Protein AF-A0A1C6RIS4-F1 (afdb_monomer_lite)

Organism: NCBI:txid568872

Structure (mmCIF, N/CA/C/O backbone):
data_AF-A0A1C6RIS4-F1
#
_entry.id   AF-A0A1C6RIS4-F1
#
loop_
_atom_site.group_PDB
_atom_site.id
_atom_site.type_symbol
_atom_site.label_atom_id
_atom_site.label_alt_id
_atom_site.label_comp_id
_atom_site.label_asym_id
_atom_site.label_entity_id
_atom_site.label_seq_id
_atom_site.pdbx_PDB_ins_code
_atom_site.Cartn_x
_atom_site.Cartn_y
_atom_site.Cartn_z
_atom_site.occupancy
_atom_site.B_iso_or_equiv
_atom_site.auth_seq_id
_atom_site.auth_comp_id
_atom_site.auth_asym_id
_atom_site.auth_atom_id
_atom_site.pdbx_PDB_model_num
ATOM 1 N N . MET A 1 1 ? -19.366 10.462 17.218 1.00 67.50 1 MET A N 1
ATOM 2 C CA . MET A 1 1 ? -18.519 9.285 16.929 1.00 67.50 1 MET A CA 1
ATOM 3 C C . MET A 1 1 ? -17.141 9.805 16.549 1.00 67.50 1 MET A C 1
ATOM 5 O O . MET A 1 1 ? -17.091 10.778 15.807 1.00 67.50 1 MET A O 1
ATOM 9 N N . LYS A 1 2 ? -16.062 9.265 17.122 1.00 86.06 2 LYS A N 1
ATOM 10 C CA . LYS A 1 2 ? -14.680 9.675 16.828 1.00 86.06 2 LYS A CA 1
ATOM 11 C C . LYS A 1 2 ? -14.010 8.516 16.095 1.00 86.06 2 LYS A C 1
ATOM 13 O O . LYS A 1 2 ? -14.035 7.410 16.617 1.00 86.06 2 LYS A O 1
ATOM 18 N N . THR A 1 3 ? -13.456 8.781 14.919 1.00 92.81 3 THR A N 1
ATOM 19 C CA . THR A 1 3 ? -12.691 7.802 14.138 1.00 92.81 3 THR A CA 1
ATOM 20 C C . THR A 1 3 ? -11.225 8.190 14.210 1.00 92.81 3 THR A C 1
ATOM 22 O O . THR A 1 3 ? -10.890 9.357 13.997 1.00 92.81 3 THR A O 1
ATOM 25 N N . SER A 1 4 ? -10.376 7.230 14.556 1.00 95.94 4 SER A N 1
ATOM 26 C CA . SER A 1 4 ? -8.928 7.382 14.479 1.00 95.94 4 SER A CA 1
ATOM 27 C C . SER A 1 4 ? -8.469 6.966 13.084 1.00 95.94 4 SER A C 1
ATOM 29 O O . SER A 1 4 ? -9.010 6.021 12.508 1.00 95.94 4 SER A O 1
ATOM 31 N N . VAL A 1 5 ? -7.553 7.731 12.499 1.00 96.56 5 VAL A N 1
ATOM 32 C CA . VAL A 1 5 ? -7.111 7.542 11.116 1.00 96.56 5 VAL A CA 1
ATOM 33 C C . VAL A 1 5 ? -5.595 7.598 11.085 1.00 96.56 5 VAL A C 1
ATOM 35 O O . VAL 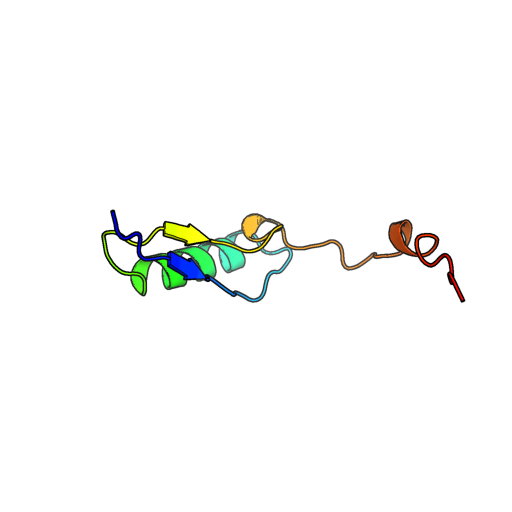A 1 5 ? -5.013 8.591 11.526 1.00 96.56 5 VAL A O 1
ATOM 38 N N . THR A 1 6 ? -4.982 6.570 10.508 1.00 97.25 6 THR A N 1
ATOM 39 C CA . THR A 1 6 ? -3.538 6.500 10.285 1.00 97.25 6 THR A CA 1
ATOM 40 C C . THR A 1 6 ? -3.245 6.661 8.798 1.00 97.25 6 THR A C 1
ATOM 42 O O . THR A 1 6 ? -3.836 5.994 7.949 1.00 97.25 6 THR A O 1
ATOM 45 N N . ILE A 1 7 ? -2.342 7.586 8.468 1.00 96.69 7 ILE A N 1
ATOM 46 C CA . ILE A 1 7 ? -1.906 7.832 7.091 1.00 96.69 7 ILE A CA 1
ATOM 47 C C . ILE A 1 7 ? -0.642 7.011 6.834 1.00 96.69 7 ILE A C 1
ATOM 49 O O . ILE A 1 7 ? 0.443 7.364 7.295 1.00 96.69 7 ILE A O 1
ATOM 53 N N . GLY A 1 8 ? -0.793 5.914 6.095 1.00 95.75 8 GLY A N 1
ATOM 54 C CA . GLY A 1 8 ? 0.247 4.924 5.822 1.00 95.75 8 GLY A CA 1
ATOM 55 C C . GLY A 1 8 ? 1.205 5.334 4.713 1.00 95.75 8 GLY A C 1
ATOM 56 O O . GLY A 1 8 ? 1.276 4.666 3.685 1.00 95.75 8 GLY A O 1
ATOM 57 N N . GLN A 1 9 ? 1.901 6.459 4.870 1.00 94.88 9 GLN A N 1
ATOM 58 C CA . GLN A 1 9 ? 2.807 6.944 3.833 1.00 94.88 9 GLN A CA 1
ATOM 59 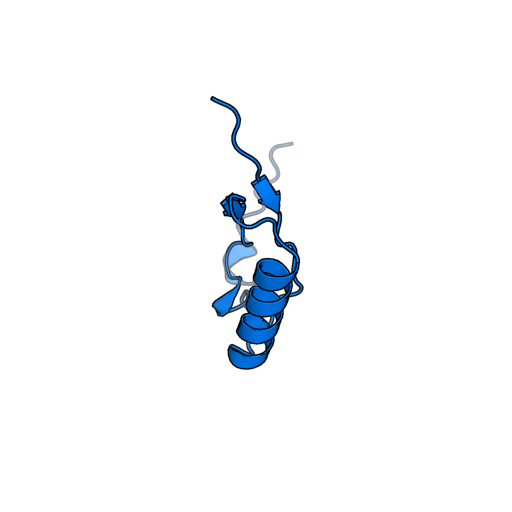C C . GLN A 1 9 ? 4.035 6.032 3.708 1.00 94.88 9 GLN A C 1
ATOM 61 O O . GLN A 1 9 ? 4.883 5.993 4.596 1.00 94.88 9 GLN A O 1
ATOM 66 N N . ILE A 1 10 ? 4.149 5.347 2.571 1.00 94.44 10 ILE A N 1
ATOM 67 C CA . ILE A 1 10 ? 5.241 4.420 2.258 1.00 94.44 10 ILE A CA 1
ATOM 68 C C . ILE A 1 10 ? 5.881 4.781 0.909 1.00 94.44 10 ILE A C 1
ATOM 70 O O . ILE A 1 10 ? 5.186 5.277 0.018 1.00 94.44 10 ILE A O 1
ATOM 74 N N . PRO A 1 11 ? 7.188 4.532 0.714 1.00 91.44 11 PRO A N 1
ATOM 75 C CA . PRO A 1 11 ? 7.778 4.549 -0.617 1.00 91.44 11 PRO A CA 1
ATOM 76 C C . PRO A 1 11 ? 7.208 3.381 -1.428 1.00 91.44 11 PRO A C 1
ATOM 78 O O . PRO A 1 11 ? 7.278 2.238 -0.978 1.00 91.44 11 PRO A O 1
ATOM 81 N N . THR A 1 12 ? 6.686 3.646 -2.624 1.00 90.06 12 THR A N 1
ATOM 82 C CA . THR A 1 12 ? 6.179 2.600 -3.521 1.00 90.06 12 THR A CA 1
ATOM 83 C C . THR A 1 12 ? 7.172 2.313 -4.642 1.00 90.06 12 THR A C 1
ATOM 85 O O . THR A 1 12 ? 7.950 3.172 -5.064 1.00 90.06 12 THR A O 1
ATOM 88 N N . SER A 1 13 ? 7.176 1.071 -5.112 1.00 89.56 13 SER A N 1
ATOM 89 C CA . SER A 1 13 ? 7.988 0.622 -6.243 1.00 89.56 13 SER A CA 1
ATOM 90 C C . SER A 1 13 ? 7.209 -0.365 -7.110 1.00 89.56 13 SER A C 1
ATOM 92 O O . SER A 1 13 ? 6.053 -0.653 -6.829 1.00 89.56 13 SER A O 1
ATOM 94 N N . TRP A 1 14 ? 7.838 -0.907 -8.147 1.00 89.56 14 TRP A N 1
ATOM 95 C CA . TRP A 1 14 ? 7.248 -1.969 -8.970 1.00 89.56 14 TRP A CA 1
ATOM 96 C C . TRP A 1 14 ? 7.368 -3.365 -8.337 1.00 89.56 14 TRP A C 1
ATOM 98 O O . TRP A 1 14 ? 6.854 -4.342 -8.878 1.00 89.56 14 TRP A O 1
ATOM 108 N N . ASP A 1 15 ? 8.061 -3.470 -7.202 1.00 92.75 15 ASP A N 1
ATOM 109 C CA . ASP A 1 15 ? 8.182 -4.703 -6.433 1.00 92.75 15 ASP A CA 1
ATOM 110 C C . ASP A 1 15 ? 6.987 -4.830 -5.476 1.00 92.75 15 ASP A C 1
ATOM 112 O O . ASP A 1 15 ? 6.919 -4.165 -4.438 1.00 92.75 15 ASP A O 1
ATOM 116 N N . ILE A 1 16 ? 6.030 -5.679 -5.858 1.00 94.19 16 ILE A N 1
ATOM 117 C CA . ILE A 1 16 ? 4.789 -5.913 -5.109 1.00 94.19 16 ILE A CA 1
ATOM 118 C C . ILE A 1 16 ? 5.078 -6.480 -3.715 1.00 94.19 16 ILE A C 1
ATOM 120 O O . ILE A 1 16 ? 4.442 -6.060 -2.752 1.00 94.19 16 ILE A O 1
ATOM 124 N N . GLU A 1 17 ? 6.039 -7.395 -3.584 1.00 96.19 17 GLU A N 1
ATOM 125 C CA . GLU A 1 17 ? 6.367 -8.026 -2.299 1.00 96.19 17 GLU A CA 1
ATOM 126 C C . GLU A 1 17 ? 6.961 -6.999 -1.336 1.00 96.19 17 GLU A C 1
ATOM 128 O O . GLU A 1 17 ? 6.559 -6.901 -0.173 1.00 96.19 17 GLU A O 1
ATOM 133 N N . LYS A 1 18 ? 7.862 -6.151 -1.843 1.00 95.75 18 LYS A N 1
ATOM 134 C CA . LYS A 1 18 ? 8.414 -5.042 -1.062 1.00 95.75 18 LYS A CA 1
ATOM 135 C C . LYS A 1 18 ? 7.323 -4.071 -0.614 1.00 95.75 18 LYS A C 1
ATOM 137 O O . LYS A 1 18 ? 7.341 -3.619 0.528 1.00 95.75 18 LYS A O 1
ATOM 142 N N . ASN A 1 19 ? 6.383 -3.749 -1.495 1.00 96.00 19 ASN A N 1
ATOM 143 C CA . ASN A 1 19 ? 5.275 -2.858 -1.175 1.00 96.00 19 ASN A CA 1
ATOM 144 C C . ASN A 1 19 ? 4.331 -3.466 -0.121 1.00 96.00 19 ASN A C 1
ATOM 146 O O . ASN A 1 19 ? 3.945 -2.778 0.823 1.00 96.00 19 ASN A O 1
ATOM 150 N N . LEU A 1 20 ? 3.996 -4.755 -0.242 1.00 97.19 20 LEU A N 1
ATOM 151 C CA . LEU A 1 20 ? 3.169 -5.477 0.730 1.00 97.19 20 LEU A CA 1
ATOM 152 C C . LEU A 1 20 ? 3.820 -5.516 2.113 1.00 97.19 20 LEU A C 1
ATOM 154 O O . LEU A 1 20 ? 3.137 -5.256 3.099 1.00 97.19 20 LEU A O 1
ATOM 158 N N . ALA A 1 21 ? 5.132 -5.752 2.188 1.00 97.44 21 ALA A N 1
ATOM 159 C CA . ALA A 1 21 ? 5.865 -5.714 3.453 1.00 97.44 21 ALA A CA 1
ATOM 160 C C . ALA A 1 21 ? 5.790 -4.333 4.133 1.00 97.44 21 ALA A C 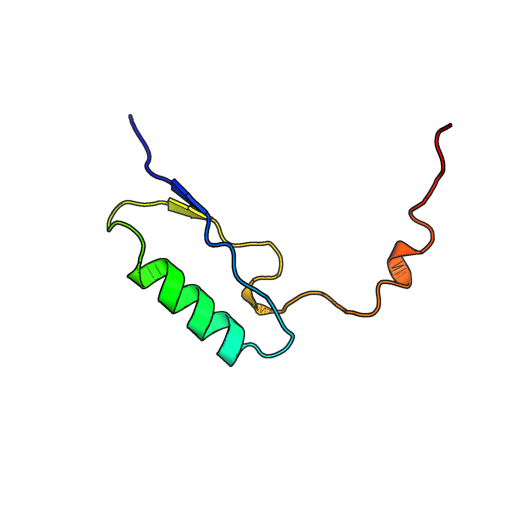1
ATOM 162 O O . ALA A 1 21 ? 5.668 -4.244 5.352 1.00 97.44 21 ALA A O 1
ATOM 163 N N . MET A 1 22 ? 5.816 -3.248 3.353 1.00 97.19 22 MET A N 1
ATOM 164 C CA . MET A 1 22 ? 5.667 -1.888 3.886 1.00 97.19 22 MET A CA 1
ATOM 165 C C . MET A 1 22 ? 4.236 -1.610 4.363 1.00 97.19 22 MET A C 1
ATOM 167 O O . MET A 1 22 ? 4.048 -0.964 5.392 1.00 97.19 22 MET A O 1
ATOM 171 N N . ILE A 1 23 ? 3.221 -2.109 3.648 1.00 97.06 23 ILE A N 1
ATOM 172 C CA . ILE A 1 23 ? 1.819 -2.023 4.089 1.00 97.06 23 ILE A CA 1
ATOM 173 C C . ILE A 1 23 ? 1.636 -2.787 5.404 1.00 97.06 23 ILE A C 1
ATOM 175 O O . ILE A 1 23 ? 1.044 -2.249 6.336 1.00 97.06 23 ILE A O 1
ATOM 179 N N . ASP A 1 24 ? 2.173 -4.002 5.504 1.00 97.56 24 ASP A N 1
ATOM 180 C CA . ASP A 1 24 ? 2.104 -4.825 6.716 1.00 97.56 24 ASP A CA 1
ATOM 181 C C . ASP A 1 24 ? 2.764 -4.135 7.920 1.00 97.56 24 ASP A C 1
ATOM 183 O O . ASP A 1 24 ? 2.210 -4.124 9.023 1.00 97.56 24 ASP A O 1
ATOM 187 N N . GLN A 1 25 ? 3.894 -3.456 7.698 1.00 97.56 25 GLN A N 1
ATOM 188 C CA . GLN A 1 25 ? 4.536 -2.641 8.726 1.00 97.56 25 GLN A CA 1
ATOM 189 C C . GLN A 1 25 ? 3.620 -1.505 9.212 1.00 97.56 25 GLN A C 1
ATOM 191 O O . GLN A 1 25 ? 3.440 -1.349 10.419 1.00 97.56 25 GLN A O 1
ATOM 196 N N . VAL A 1 26 ? 2.993 -0.749 8.302 1.00 97.44 26 VAL A N 1
ATOM 197 C CA . VAL A 1 26 ? 2.037 0.312 8.678 1.00 97.44 26 VAL A CA 1
ATOM 198 C C . VAL A 1 26 ? 0.875 -0.261 9.488 1.00 97.44 26 VAL A C 1
ATOM 200 O O . VAL A 1 26 ? 0.491 0.326 10.498 1.00 97.44 26 VAL A O 1
ATOM 203 N N . LEU A 1 27 ? 0.309 -1.395 9.067 1.00 96.88 27 LEU A N 1
ATOM 204 C CA . LEU A 1 27 ? -0.795 -2.043 9.780 1.00 96.88 27 LEU A CA 1
ATOM 205 C C . LEU A 1 27 ? -0.375 -2.483 11.187 1.00 96.88 27 LEU A C 1
ATOM 207 O O . LEU A 1 27 ? -1.138 -2.300 12.131 1.00 96.88 27 LEU A O 1
ATOM 211 N N . THR A 1 28 ? 0.845 -3.001 11.333 1.00 97.25 28 THR A N 1
ATOM 212 C CA . THR A 1 28 ? 1.413 -3.418 12.624 1.00 97.25 28 THR A CA 1
ATOM 213 C C . THR A 1 28 ? 1.640 -2.237 13.571 1.00 97.25 28 THR A C 1
ATOM 215 O O . THR A 1 28 ? 1.475 -2.374 14.782 1.00 97.25 28 THR A O 1
ATOM 218 N N . GLU A 1 29 ? 2.014 -1.074 13.037 1.00 95.88 29 GLU A N 1
ATOM 219 C CA . GLU A 1 29 ? 2.240 0.155 13.809 1.00 95.88 29 GLU A CA 1
ATOM 220 C C . GLU A 1 29 ? 0.941 0.934 14.106 1.00 95.88 29 GLU A C 1
ATOM 222 O O . GLU A 1 29 ? 0.937 1.822 14.961 1.00 95.88 29 GLU A O 1
ATOM 227 N N . SER A 1 30 ? -0.162 0.604 13.424 1.00 96.81 30 SER A N 1
ATOM 228 C CA . SER A 1 30 ? -1.465 1.262 13.580 1.00 96.81 30 SER A CA 1
ATOM 229 C C . SER A 1 30 ? -2.230 0.769 14.813 1.00 96.81 30 SER A C 1
ATOM 231 O O . SER A 1 30 ? -2.054 -0.354 15.288 1.00 96.81 30 SER A O 1
ATOM 233 N N . GLY A 1 31 ? -3.130 1.608 15.333 1.00 94.00 31 GLY A N 1
ATOM 234 C CA . GLY A 1 31 ? -4.027 1.213 16.415 1.00 94.00 31 GLY A CA 1
ATOM 235 C C . GLY A 1 31 ? -5.075 0.181 15.960 1.00 94.00 31 GLY A C 1
ATOM 236 O O . GLY A 1 31 ? -5.497 0.205 14.805 1.00 94.00 31 GLY A O 1
ATOM 237 N N . PRO A 1 32 ? -5.566 -0.691 16.862 1.00 89.50 32 PRO A N 1
ATOM 238 C CA . PRO A 1 32 ? -6.499 -1.777 16.529 1.00 89.50 32 PRO A CA 1
ATOM 239 C C . PRO A 1 32 ? -7.859 -1.328 15.957 1.00 89.50 32 PRO A C 1
ATOM 241 O O . PRO A 1 32 ? -8.552 -2.147 15.362 1.00 89.50 32 PRO A O 1
ATOM 244 N N . ASP A 1 33 ? -8.224 -0.050 16.099 1.00 93.56 33 ASP A N 1
ATOM 245 C CA . ASP A 1 33 ? -9.469 0.540 15.577 1.00 93.56 33 ASP A CA 1
ATOM 246 C C . ASP A 1 33 ? -9.209 1.684 14.574 1.00 93.56 33 ASP A C 1
ATOM 248 O O . ASP A 1 33 ? -10.115 2.463 14.248 1.00 93.56 33 ASP A O 1
ATOM 252 N N . ASP A 1 34 ? -7.966 1.832 14.110 1.00 95.75 34 ASP A N 1
ATOM 253 C CA . ASP A 1 34 ? -7.614 2.866 13.143 1.00 95.75 34 ASP A CA 1
ATOM 254 C C . ASP A 1 34 ? -8.123 2.506 11.746 1.00 95.75 34 ASP A C 1
ATOM 256 O O . ASP A 1 34 ? -7.964 1.389 11.252 1.00 95.75 34 ASP A O 1
ATOM 260 N N . VAL A 1 35 ? -8.660 3.505 11.046 1.00 96.88 35 VAL A N 1
ATOM 261 C CA . VAL A 1 35 ? -8.790 3.434 9.591 1.00 96.88 35 VAL A CA 1
ATOM 262 C C . VAL A 1 35 ? -7.437 3.788 8.988 1.00 96.88 35 VAL A C 1
ATOM 264 O O . VAL A 1 35 ? -6.976 4.922 9.114 1.00 96.88 35 VAL A O 1
ATOM 267 N N . VAL A 1 36 ? -6.808 2.831 8.312 1.00 97.38 36 VAL A N 1
ATOM 268 C CA . VAL A 1 36 ? -5.536 3.060 7.622 1.00 97.38 36 VAL A CA 1
ATOM 269 C C . VAL A 1 36 ? -5.800 3.498 6.186 1.00 97.38 36 VAL A C 1
ATOM 271 O O . VAL A 1 36 ? -6.470 2.805 5.421 1.00 97.38 36 VAL A O 1
ATOM 274 N N . LEU A 1 37 ? -5.264 4.660 5.815 1.00 97.25 37 LEU A N 1
ATOM 275 C CA . LEU A 1 37 ? -5.306 5.183 4.453 1.00 97.25 37 LEU A CA 1
ATOM 276 C C . LEU A 1 37 ? -3.947 4.972 3.786 1.00 97.25 37 LEU A C 1
ATOM 278 O O . LEU A 1 37 ? -2.949 5.566 4.197 1.00 97.25 37 LEU A O 1
ATOM 282 N N . ALA A 1 38 ? -3.924 4.134 2.752 1.00 95.94 38 ALA A N 1
ATOM 283 C CA . ALA A 1 38 ? -2.742 3.884 1.938 1.00 95.94 38 ALA A CA 1
ATOM 284 C C . ALA A 1 38 ? -2.684 4.834 0.722 1.00 95.94 38 ALA A C 1
ATOM 286 O O . ALA A 1 38 ? -3.734 5.281 0.246 1.00 95.94 38 ALA A O 1
ATOM 287 N N . PRO A 1 39 ? -1.485 5.130 0.188 1.00 94.38 39 PRO A N 1
ATOM 288 C CA . PRO A 1 39 ? -1.338 5.884 -1.050 1.00 94.38 39 PRO A CA 1
ATOM 289 C C . PRO A 1 39 ? -2.007 5.185 -2.239 1.00 94.38 39 PRO A C 1
ATOM 291 O O . PRO A 1 39 ? -2.060 3.957 -2.325 1.00 94.38 39 PRO A O 1
ATOM 294 N N . GLU A 1 40 ? -2.446 5.968 -3.220 1.00 93.06 40 GLU A N 1
ATOM 295 C CA . GLU A 1 40 ? -2.762 5.422 -4.538 1.00 93.06 40 GLU A CA 1
ATOM 296 C C . GLU A 1 40 ? -1.504 4.770 -5.141 1.00 93.06 40 GLU A C 1
ATOM 298 O O . GLU A 1 40 ? -0.392 5.285 -4.999 1.00 93.06 40 GLU A O 1
ATOM 303 N N . GLY A 1 41 ? -1.672 3.596 -5.756 1.00 92.38 41 GLY A N 1
ATOM 304 C CA . GLY A 1 41 ? -0.553 2.793 -6.248 1.00 92.38 41 GLY A CA 1
ATOM 305 C C . GLY A 1 41 ? 0.262 2.111 -5.142 1.00 92.38 41 GLY A C 1
ATOM 306 O O . GLY A 1 41 ? 1.346 1.617 -5.428 1.00 92.38 41 GLY A O 1
ATOM 307 N N . ALA A 1 42 ? -0.225 2.037 -3.895 1.00 94.88 42 ALA A N 1
ATOM 308 C CA . ALA A 1 42 ? 0.495 1.389 -2.791 1.00 94.88 42 ALA A CA 1
ATOM 309 C C . ALA A 1 42 ? 0.962 -0.041 -3.102 1.00 94.88 42 ALA A C 1
ATOM 311 O O . ALA A 1 42 ? 2.024 -0.427 -2.639 1.00 94.88 42 ALA A O 1
ATOM 312 N N . LEU A 1 43 ? 0.204 -0.808 -3.894 1.00 93.44 43 LEU A N 1
ATOM 313 C CA . LEU A 1 43 ? 0.565 -2.179 -4.274 1.00 93.44 43 LEU A CA 1
ATOM 314 C C . LEU A 1 43 ? 1.466 -2.252 -5.511 1.00 93.44 43 LEU A C 1
ATOM 316 O O . LEU A 1 43 ? 2.379 -3.070 -5.552 1.00 93.44 43 LEU A O 1
ATOM 320 N N . SER A 1 44 ? 1.210 -1.418 -6.516 1.00 88.56 44 SER A N 1
ATOM 321 C CA . SER A 1 44 ? 1.811 -1.528 -7.853 1.00 88.56 44 SER A CA 1
ATOM 322 C C . SER A 1 44 ? 2.917 -0.512 -8.136 1.00 88.56 44 SER A C 1
ATOM 324 O O . SER A 1 44 ? 3.611 -0.631 -9.141 1.00 88.56 44 SER A O 1
ATOM 326 N N . GLY A 1 45 ? 3.043 0.516 -7.299 1.00 87.56 45 GLY A N 1
ATOM 327 C CA . GLY A 1 45 ? 3.770 1.733 -7.632 1.00 87.56 45 GLY A CA 1
ATOM 328 C C . GLY A 1 45 ? 3.095 2.539 -8.744 1.00 87.56 45 GLY A C 1
ATOM 329 O O . GLY A 1 45 ? 1.967 2.255 -9.162 1.00 87.56 45 GLY A O 1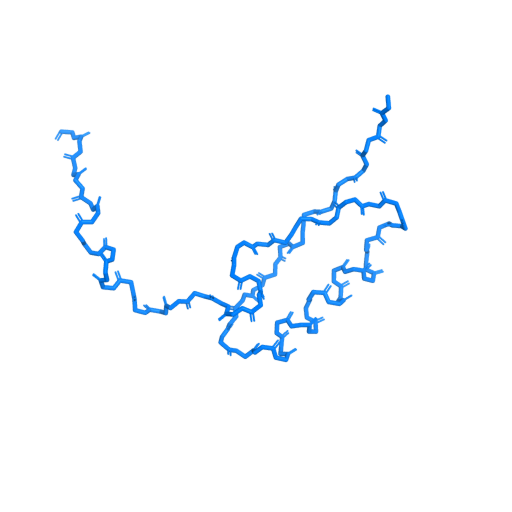
ATOM 330 N N . TYR A 1 46 ? 3.820 3.555 -9.206 1.00 84.00 46 TYR A N 1
ATOM 331 C CA . TYR A 1 46 ? 3.506 4.320 -10.410 1.00 84.00 46 TYR A CA 1
ATOM 332 C C . TYR A 1 46 ? 4.502 4.006 -11.513 1.00 84.00 46 TYR A C 1
ATOM 334 O O . TYR A 1 46 ? 5.663 3.671 -11.247 1.00 84.00 46 TYR A O 1
ATOM 342 N N . ASP A 1 47 ? 4.058 4.192 -12.752 1.00 78.62 47 ASP A N 1
ATOM 343 C CA . ASP A 1 47 ? 4.955 4.106 -13.888 1.00 78.62 47 ASP A CA 1
ATOM 344 C C . ASP A 1 47 ? 5.988 5.244 -13.849 1.00 78.62 47 ASP A C 1
ATOM 346 O O . ASP A 1 47 ? 5.586 6.407 -13.742 1.00 78.62 47 ASP A O 1
ATOM 350 N N . PRO A 1 48 ? 7.313 4.966 -13.883 1.00 73.94 48 PRO A N 1
ATOM 351 C CA . PRO A 1 48 ? 8.308 6.018 -14.021 1.00 73.94 48 PRO A CA 1
ATOM 352 C C . PRO A 1 48 ? 8.168 6.741 -15.361 1.00 73.94 48 PRO A C 1
ATOM 354 O O . PRO A 1 48 ? 8.619 7.885 -15.470 1.00 73.94 48 PRO A O 1
ATOM 357 N N . ASP A 1 49 ? 7.559 6.110 -16.372 1.00 81.31 49 ASP A N 1
ATOM 358 C CA . ASP A 1 49 ? 7.226 6.783 -17.614 1.00 81.31 49 ASP A CA 1
ATOM 359 C C . ASP A 1 49 ? 5.990 7.671 -17.448 1.00 81.31 49 ASP A C 1
ATOM 361 O O . ASP A 1 49 ? 4.845 7.308 -17.713 1.00 81.31 49 ASP A O 1
ATOM 365 N N . LEU A 1 50 ? 6.254 8.912 -17.058 1.00 80.19 50 LEU A N 1
ATOM 366 C CA . LEU A 1 50 ? 5.254 9.970 -17.017 1.00 80.19 50 LEU A CA 1
ATOM 367 C C . LEU A 1 50 ? 5.010 10.598 -18.403 1.00 80.19 50 LEU A C 1
ATOM 369 O O . LEU A 1 50 ? 4.334 11.627 -18.488 1.00 80.19 50 LEU A O 1
ATOM 373 N N . SER A 1 51 ? 5.533 10.026 -19.500 1.00 83.12 51 SER A N 1
ATOM 374 C CA . SER A 1 51 ? 5.321 10.545 -20.859 1.00 83.12 51 SER A CA 1
ATOM 375 C C . SER A 1 51 ? 3.847 10.732 -21.242 1.00 83.12 51 SER A C 1
ATOM 377 O O . SER A 1 51 ? 3.564 11.744 -21.895 1.00 83.12 51 SER A O 1
ATOM 379 N N . PRO A 1 52 ? 2.874 9.908 -20.788 1.00 77.44 52 PRO A N 1
ATOM 380 C CA . PRO A 1 52 ? 1.458 10.172 -21.047 1.00 77.44 52 PRO A CA 1
ATOM 381 C C . PRO A 1 52 ? 0.957 11.469 -20.391 1.00 77.44 52 PRO A C 1
ATOM 383 O O . PRO A 1 52 ? 0.028 12.101 -20.894 1.00 77.44 52 PRO A O 1
ATOM 386 N N . LEU A 1 53 ? 1.598 11.910 -19.301 1.00 76.00 53 LEU A N 1
ATOM 387 C CA . LEU A 1 53 ? 1.269 13.149 -18.589 1.00 76.00 53 LEU A CA 1
ATOM 388 C C . LEU A 1 53 ? 1.968 14.384 -19.172 1.00 76.00 53 LEU A C 1
ATOM 390 O O . LEU A 1 53 ? 1.682 15.511 -1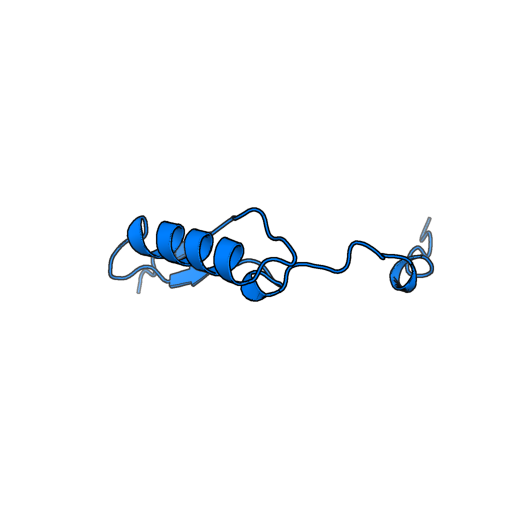8.771 1.00 76.00 53 LEU A O 1
ATOM 394 N N . ARG A 1 54 ? 2.857 14.212 -20.154 1.00 79.12 54 ARG A N 1
ATOM 395 C CA . ARG A 1 54 ? 3.654 15.299 -20.743 1.00 79.12 54 ARG A CA 1
ATOM 396 C C . ARG A 1 54 ? 2.807 16.440 -21.322 1.00 79.12 54 ARG A C 1
ATOM 398 O O . ARG A 1 54 ? 3.257 17.581 -21.325 1.00 79.12 54 ARG A O 1
ATOM 405 N N . ASN A 1 55 ? 1.586 16.149 -21.772 1.00 76.31 55 ASN A N 1
ATOM 406 C CA . ASN A 1 55 ? 0.677 17.135 -22.367 1.00 76.31 55 ASN A CA 1
ATOM 407 C C . ASN A 1 55 ? -0.396 17.660 -21.390 1.00 76.31 55 ASN A C 1
ATOM 409 O O . ASN A 1 55 ? -1.242 18.454 -21.793 1.00 76.31 55 ASN A O 1
ATOM 413 N N . LEU A 1 56 ? -0.379 17.239 -20.118 1.00 72.50 56 LEU A N 1
ATOM 414 C CA . LEU A 1 56 ? -1.304 17.738 -19.087 1.00 72.50 56 LEU A CA 1
ATOM 415 C C . LEU A 1 56 ? -0.936 19.141 -18.580 1.00 72.50 56 LEU A C 1
ATOM 417 O O . LEU A 1 56 ? -1.774 19.816 -17.982 1.00 72.50 56 LEU A O 1
ATOM 421 N N . TYR A 1 57 ? 0.280 19.619 -18.863 1.00 60.69 57 TYR A N 1
ATOM 422 C CA . TYR A 1 57 ? 0.648 21.015 -18.644 1.00 60.69 57 TYR A CA 1
ATOM 423 C C . TYR A 1 57 ? -0.036 21.916 -19.681 1.00 60.69 57 TYR A C 1
ATOM 425 O O . TYR A 1 57 ? 0.545 22.274 -20.701 1.00 60.69 57 TYR A O 1
ATOM 433 N N . HIS A 1 58 ? -1.271 22.329 -19.395 1.00 62.00 58 HIS A N 1
ATOM 434 C CA . HIS A 1 58 ? -1.816 23.558 -19.961 1.00 62.00 58 HIS A CA 1
ATOM 435 C C . HIS A 1 58 ? -1.440 24.696 -19.005 1.00 62.00 58 HIS A C 1
ATOM 437 O O . HIS A 1 58 ? -2.062 24.805 -17.943 1.00 62.00 58 HIS A O 1
ATOM 443 N N . PRO A 1 59 ? -0.441 25.546 -19.316 1.00 59.19 59 PRO A N 1
ATOM 444 C CA . PRO A 1 59 ? -0.228 26.753 -18.535 1.00 59.19 59 PRO A CA 1
ATOM 445 C C . PRO A 1 59 ? -1.520 27.569 -18.632 1.00 59.19 59 PRO A C 1
ATOM 447 O O . PRO A 1 59 ? -1.932 27.989 -19.712 1.00 59.19 59 PRO A O 1
ATOM 450 N N . ARG A 1 60 ? -2.243 27.684 -17.521 1.00 58.75 60 ARG A N 1
ATOM 451 C CA . ARG A 1 60 ? -3.291 28.687 -17.352 1.00 58.75 60 ARG A CA 1
ATOM 452 C C . ARG A 1 60 ? -2.679 29.835 -16.564 1.00 58.75 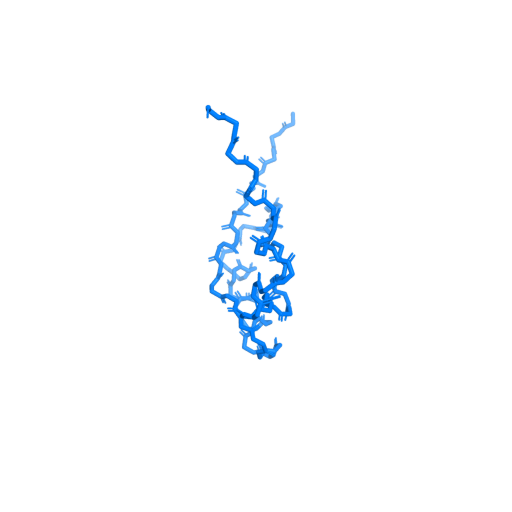60 ARG A C 1
ATOM 454 O O . ARG A 1 60 ? -2.952 29.955 -15.377 1.00 58.75 60 ARG A O 1
ATOM 461 N N . CYS A 1 61 ? -1.834 30.604 -17.244 1.00 49.34 61 CYS A N 1
ATOM 462 C CA . CYS A 1 61 ? -1.407 31.953 -16.887 1.00 49.34 61 CYS A CA 1
ATOM 463 C C . CYS A 1 61 ? -1.214 32.721 -18.194 1.00 49.34 61 CYS A C 1
ATOM 465 O O . CYS A 1 61 ? -0.422 32.224 -19.026 1.00 49.34 61 CYS A O 1
#

Secondary structure (DSSP, 8-state):
----EEE------S-HHHHHHHHHHHHHHS-TT-EEEPPTTTTT---S--GGGTT------

Foldseek 3Di:
DDAAEAELDDDDDQPQVVLVVSVVVSVVVDDPRYHYDYDDCSRGNDDPPCVVCPPVPPPPD

Sequence (61 aa):
MKTSVTIGQIPTSWDIEKNLAMIDQVLTESGPDDVVLAPEGALSGYDPDLSPLRNLYHPRC

Radius of gyration: 15.94 Å; chains: 1; bounding box: 27×40×39 Å

pLDDT: mean 88.18, std 11.76, range [49.34, 97.56]